Protein AF-A0A2V4BI37-F1 (afdb_monomer)

Mean predicted aligned error: 4.03 Å

Sequence (55 aa):
KSHNVLETKGYTLKFRPWKVIYVEFFDAKAEAIKKEKYLKTGIGREFIKNLILNN

InterPro domains:
  IPR000305 GIY-YIG endonuclease [PF01541] (1-41)
  IPR035901 GIY-YIG endonuclease superfamily [G3DSA:3.40.1440.10] (1-55)

Foldseek 3Di:
DDLAPPDPDDDSVVVDPDDDLDDDDDPDPVVVVVLVVCCPDPVNVVVVVCSVVVD

Organism: NCBI:txid2212651

Secondary structure (DSSP, 8-state):
-IIIII--SSSGGGGPPP--------SSHHHHHHHHHHHHSHHHHHHHHHHHHT-

Solvent-accessible surface area (backbone atoms only — not comparable to full-atom values): 3627 Å² total; per-residue (Å²): 104,55,69,68,69,68,55,88,75,68,79,64,57,81,65,50,80,77,78,89,89,77,87,85,89,66,97,43,72,69,55,48,52,52,50,55,55,45,45,72,38,74,69,30,43,49,54,52,50,51,57,62,74,78,104

Structure (mmCIF, N/CA/C/O backbone):
data_AF-A0A2V4BI37-F1
#
_entry.id   AF-A0A2V4BI37-F1
#
loop_
_atom_site.group_PDB
_atom_site.id
_atom_site.type_symbol
_atom_site.label_atom_id
_atom_site.label_alt_id
_atom_site.label_comp_id
_atom_site.label_asym_id
_atom_site.label_entity_id
_atom_site.label_seq_id
_atom_site.pdbx_PDB_ins_code
_atom_site.Cartn_x
_atom_site.Cartn_y
_atom_site.Cartn_z
_atom_site.occupancy
_atom_site.B_iso_or_equiv
_atom_site.auth_seq_id
_atom_site.auth_comp_id
_atom_site.auth_asym_id
_atom_site.auth_atom_id
_atom_site.pdbx_PDB_model_num
ATOM 1 N N . LYS A 1 1 ? 1.894 -15.751 -2.207 1.00 71.25 1 LYS A N 1
ATOM 2 C CA . LYS A 1 1 ? 2.631 -16.788 -1.430 1.00 71.25 1 LYS A CA 1
ATOM 3 C C . LYS A 1 1 ? 3.932 -16.278 -0.798 1.00 71.25 1 LYS A C 1
ATOM 5 O O . LYS A 1 1 ? 4.265 -16.788 0.261 1.00 71.25 1 LYS A O 1
ATOM 10 N N . SER A 1 2 ? 4.614 -15.286 -1.394 1.00 82.12 2 SER A N 1
ATOM 11 C CA . SER A 1 2 ? 5.903 -14.747 -0.915 1.00 82.12 2 SER A CA 1
ATOM 12 C C . SER A 1 2 ? 5.967 -14.522 0.609 1.00 82.12 2 SER A C 1
ATOM 14 O O . SER A 1 2 ? 6.582 -15.320 1.305 1.00 82.12 2 SER A O 1
ATOM 16 N N . HIS A 1 3 ? 5.217 -13.555 1.147 1.00 84.12 3 HIS A N 1
ATOM 17 C CA . HIS A 1 3 ? 5.315 -13.152 2.562 1.00 84.12 3 HIS A CA 1
ATOM 18 C C . HIS A 1 3 ? 4.756 -14.144 3.593 1.00 84.12 3 HIS A C 1
ATOM 20 O O . HIS A 1 3 ? 5.132 -14.106 4.758 1.00 84.12 3 HIS A O 1
ATOM 26 N N . ASN A 1 4 ? 3.840 -15.031 3.193 1.00 89.06 4 ASN A N 1
ATOM 27 C CA . ASN A 1 4 ? 3.200 -15.960 4.134 1.00 89.06 4 ASN A CA 1
ATOM 28 C C . ASN A 1 4 ? 3.909 -17.314 4.217 1.00 89.06 4 ASN A C 1
ATOM 30 O O . ASN A 1 4 ? 3.872 -17.958 5.266 1.00 89.06 4 ASN A O 1
ATOM 34 N N . VAL A 1 5 ? 4.529 -17.757 3.120 1.00 86.12 5 VAL A N 1
ATOM 35 C CA . VAL A 1 5 ? 5.002 -19.143 2.980 1.00 86.12 5 VAL A CA 1
ATOM 36 C C . VAL A 1 5 ? 6.466 -19.224 2.564 1.00 86.12 5 VAL A C 1
ATOM 38 O O . VAL A 1 5 ? 7.184 -20.058 3.098 1.00 86.12 5 VAL A O 1
ATOM 41 N N . LEU A 1 6 ? 6.904 -18.400 1.609 1.00 89.06 6 LEU A N 1
ATOM 42 C CA . LEU A 1 6 ? 8.200 -18.587 0.941 1.00 89.06 6 LEU A CA 1
ATOM 43 C C . LEU A 1 6 ? 9.330 -17.750 1.555 1.00 89.06 6 LEU A C 1
ATOM 45 O O . LEU A 1 6 ? 10.497 -18.099 1.411 1.00 89.06 6 LEU A O 1
ATOM 49 N N . GLU A 1 7 ? 9.000 -16.638 2.212 1.00 86.56 7 GLU A N 1
ATOM 50 C CA . GLU A 1 7 ? 9.971 -15.761 2.864 1.00 86.56 7 GLU A CA 1
ATOM 51 C C . GLU A 1 7 ? 10.633 -16.480 4.056 1.00 86.56 7 GLU A C 1
ATOM 53 O O . GLU A 1 7 ? 9.946 -17.037 4.911 1.00 86.56 7 GLU A O 1
ATOM 58 N N . THR A 1 8 ? 11.970 -16.472 4.115 1.00 87.44 8 THR A N 1
ATOM 59 C CA . 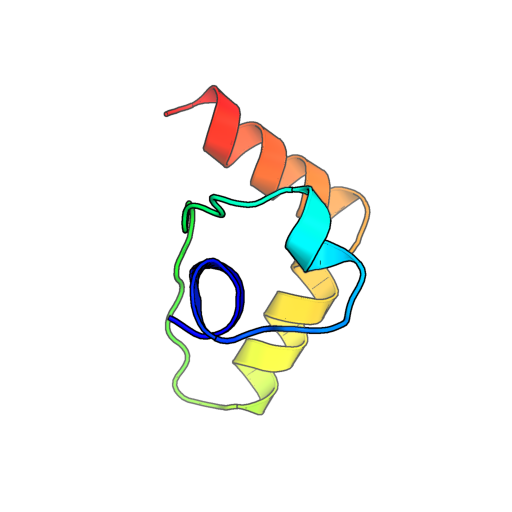THR A 1 8 ? 12.778 -17.109 5.182 1.00 87.44 8 THR A CA 1
ATOM 60 C C . THR A 1 8 ? 13.574 -16.106 6.020 1.00 87.44 8 THR A C 1
ATOM 62 O O . THR A 1 8 ? 14.137 -16.464 7.054 1.00 87.44 8 THR A O 1
ATOM 65 N N . LYS A 1 9 ? 13.624 -14.838 5.593 1.00 86.75 9 LYS A N 1
ATOM 66 C CA . LYS A 1 9 ? 14.311 -13.717 6.250 1.00 86.75 9 LYS A CA 1
ATOM 67 C C . LYS A 1 9 ? 13.508 -12.439 6.003 1.00 86.75 9 LYS A C 1
ATOM 69 O O . LYS A 1 9 ? 12.983 -12.286 4.912 1.00 86.75 9 LYS A O 1
ATOM 74 N N . GLY A 1 10 ? 13.452 -11.525 6.974 1.00 86.81 10 GLY A N 1
ATOM 75 C CA . GLY A 1 10 ? 12.737 -10.247 6.843 1.00 86.81 10 GLY A CA 1
ATOM 76 C C . GLY A 1 10 ? 11.903 -9.892 8.076 1.00 86.81 10 GLY A C 1
ATOM 77 O O . GLY A 1 10 ? 11.707 -10.715 8.971 1.00 86.81 10 GLY A O 1
ATOM 78 N N . TYR A 1 11 ? 11.419 -8.649 8.139 1.00 87.31 11 TYR A N 1
ATOM 79 C CA . TYR A 1 11 ? 10.600 -8.168 9.262 1.00 87.31 11 TYR A CA 1
ATOM 80 C C . TYR A 1 11 ? 9.185 -8.764 9.234 1.00 87.31 11 TYR A C 1
ATOM 82 O O . TYR A 1 11 ? 8.653 -9.170 10.265 1.00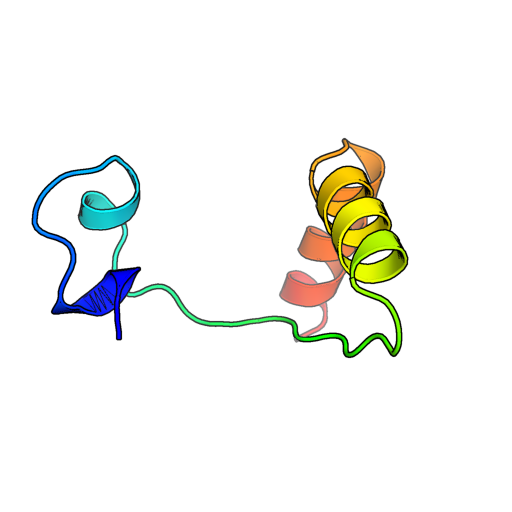 87.31 11 TYR A O 1
ATOM 90 N N . THR A 1 12 ? 8.599 -8.878 8.041 1.00 87.81 12 THR A N 1
ATOM 91 C CA . THR A 1 12 ? 7.220 -9.334 7.809 1.00 87.81 12 THR A CA 1
ATOM 92 C C . THR A 1 12 ? 6.989 -10.795 8.178 1.00 87.81 12 THR A C 1
ATOM 94 O O . THR A 1 12 ? 5.875 -11.158 8.550 1.00 87.81 12 THR A O 1
ATOM 97 N N . LEU A 1 13 ? 8.034 -11.624 8.163 1.00 89.06 13 LEU A N 1
ATOM 98 C CA . LEU A 1 13 ? 7.963 -13.051 8.490 1.00 89.06 13 LEU A CA 1
ATOM 99 C C . LEU A 1 13 ? 7.375 -13.324 9.883 1.00 89.06 13 LEU A C 1
ATOM 101 O O . LEU A 1 13 ? 6.646 -14.299 10.061 1.00 89.06 13 LEU A O 1
ATOM 105 N N . LYS A 1 14 ? 7.659 -12.457 10.863 1.00 88.94 14 LYS A N 1
ATOM 106 C CA . LYS A 1 14 ? 7.226 -12.619 12.262 1.00 88.94 14 LYS A CA 1
ATOM 107 C C . LYS A 1 14 ? 5.731 -12.370 12.481 1.00 88.94 14 LYS A C 1
ATOM 109 O O . LYS A 1 14 ? 5.204 -12.775 13.507 1.00 88.94 14 LYS A O 1
ATOM 114 N N . PHE A 1 15 ? 5.063 -11.716 11.533 1.00 88.94 15 PHE A N 1
ATOM 115 C CA . PHE A 1 15 ? 3.680 -11.242 11.677 1.00 88.94 15 PHE A CA 1
ATOM 116 C C . PHE A 1 15 ? 2.715 -11.925 10.706 1.00 88.94 15 PHE A C 1
ATOM 118 O O . PHE A 1 15 ? 1.601 -11.459 10.483 1.00 88.94 15 PHE A O 1
ATOM 125 N N . ARG A 1 16 ? 3.147 -13.031 10.098 1.00 89.81 16 ARG A N 1
ATOM 126 C CA . ARG A 1 16 ? 2.275 -13.867 9.277 1.00 89.81 16 ARG A CA 1
ATOM 127 C C . ARG A 1 16 ? 1.202 -14.548 10.155 1.00 89.81 16 ARG A C 1
ATOM 129 O O . ARG A 1 16 ? 1.497 -14.881 11.302 1.00 89.81 16 ARG A O 1
ATOM 136 N N . PRO A 1 17 ? 0.005 -14.833 9.615 1.00 92.19 17 PRO A N 1
ATOM 137 C CA . PRO A 1 17 ? -0.384 -14.657 8.217 1.00 92.19 17 PRO A CA 1
ATOM 138 C C . PRO A 1 17 ? -0.824 -13.223 7.880 1.00 92.19 17 PRO A C 1
ATOM 140 O O . PRO A 1 17 ? -1.680 -12.639 8.533 1.00 92.19 17 PRO A O 1
ATOM 143 N N . TRP A 1 18 ? -0.297 -12.694 6.778 1.00 91.38 18 TRP A N 1
ATOM 144 C CA . TRP A 1 18 ? -0.758 -11.456 6.159 1.00 91.38 18 TRP A CA 1
ATOM 145 C C . TRP A 1 18 ? -1.989 -11.714 5.290 1.00 91.38 18 TRP A C 1
ATOM 147 O O . TRP A 1 18 ? -1.977 -12.607 4.435 1.00 91.38 18 TRP A O 1
ATOM 157 N N . LYS A 1 19 ? -3.028 -10.895 5.464 1.00 91.12 19 LYS A N 1
ATOM 158 C CA . LYS A 1 19 ? -4.235 -10.885 4.628 1.00 91.12 19 LYS A CA 1
ATOM 159 C C . LYS A 1 19 ? -4.253 -9.628 3.761 1.00 91.12 19 LYS A C 1
ATOM 161 O O . LYS A 1 19 ? -3.948 -8.538 4.234 1.00 91.12 19 LYS A O 1
ATOM 166 N N . VAL A 1 20 ? -4.629 -9.783 2.494 1.00 91.38 20 VAL A N 1
ATOM 167 C CA . VAL A 1 20 ? -4.867 -8.646 1.597 1.00 91.38 20 VAL A CA 1
ATOM 168 C C . VAL A 1 20 ? -6.233 -8.051 1.933 1.00 91.38 20 VAL A C 1
ATOM 170 O O . VAL A 1 20 ? -7.233 -8.763 1.889 1.00 91.38 20 VAL A O 1
ATOM 173 N N . ILE A 1 21 ? -6.259 -6.768 2.293 1.00 91.81 21 ILE A N 1
ATOM 174 C CA . ILE A 1 21 ? -7.480 -6.027 2.668 1.00 91.81 21 ILE A CA 1
ATOM 175 C C . ILE A 1 21 ? -7.929 -5.025 1.598 1.00 91.81 21 ILE A C 1
ATOM 177 O O . ILE A 1 21 ? -9.051 -4.540 1.645 1.00 91.81 21 ILE A O 1
ATOM 181 N N . TYR A 1 22 ? -7.052 -4.699 0.647 1.00 93.38 22 TYR A N 1
ATOM 182 C CA . TYR A 1 22 ? -7.302 -3.708 -0.393 1.00 93.38 22 TYR A CA 1
ATOM 183 C C . TYR A 1 22 ? -6.491 -4.036 -1.641 1.00 93.38 22 TYR A C 1
ATOM 185 O O . TYR A 1 22 ? -5.313 -4.387 -1.533 1.00 93.38 22 TYR A O 1
ATOM 193 N N . VAL A 1 23 ? -7.115 -3.897 -2.809 1.00 94.88 23 VAL A N 1
ATOM 194 C CA . VAL A 1 23 ? -6.465 -3.985 -4.118 1.00 94.88 23 VAL A CA 1
ATOM 195 C C . VAL A 1 23 ? -7.063 -2.900 -5.002 1.00 94.88 23 VAL A C 1
ATOM 197 O O . VAL A 1 23 ? -8.277 -2.722 -5.033 1.00 94.88 23 VAL A O 1
ATOM 200 N N . GLU A 1 24 ? -6.205 -2.188 -5.719 1.00 94.75 24 GLU A N 1
ATOM 201 C CA . GLU A 1 24 ? -6.580 -1.160 -6.684 1.00 94.75 24 GLU A CA 1
ATOM 202 C C . GLU A 1 24 ? -5.747 -1.388 -7.947 1.00 94.75 24 GLU A C 1
ATOM 204 O O . GLU A 1 24 ? -4.549 -1.676 -7.858 1.00 94.75 24 GLU A O 1
ATOM 209 N N . PHE A 1 25 ? -6.388 -1.314 -9.112 1.00 96.75 25 PHE A N 1
ATOM 210 C CA . PHE A 1 25 ? -5.745 -1.527 -10.405 1.00 96.75 25 PHE A CA 1
ATOM 211 C C . PHE A 1 25 ? -5.487 -0.185 -11.085 1.00 96.75 25 PHE A C 1
ATOM 213 O O . PHE A 1 25 ? -6.296 0.732 -10.983 1.00 96.75 25 PHE A O 1
ATOM 220 N N . PHE A 1 26 ? -4.355 -0.091 -11.776 1.00 96.19 26 PHE A N 1
ATOM 221 C CA . PHE A 1 26 ? -3.914 1.104 -12.488 1.00 96.19 26 PHE A CA 1
ATOM 222 C C . PHE A 1 26 ? -3.393 0.704 -13.861 1.00 96.19 26 PHE A C 1
ATOM 224 O O . PHE A 1 26 ? -2.720 -0.324 -13.980 1.00 96.19 26 PHE A O 1
ATOM 231 N N . ASP A 1 27 ? -3.630 1.548 -14.861 1.00 97.12 27 ASP A N 1
ATOM 232 C CA . ASP A 1 27 ? -3.158 1.311 -16.227 1.00 97.12 27 ASP A CA 1
ATOM 233 C C . ASP A 1 27 ? -1.656 1.595 -16.362 1.00 97.12 27 ASP A C 1
ATOM 235 O O . ASP A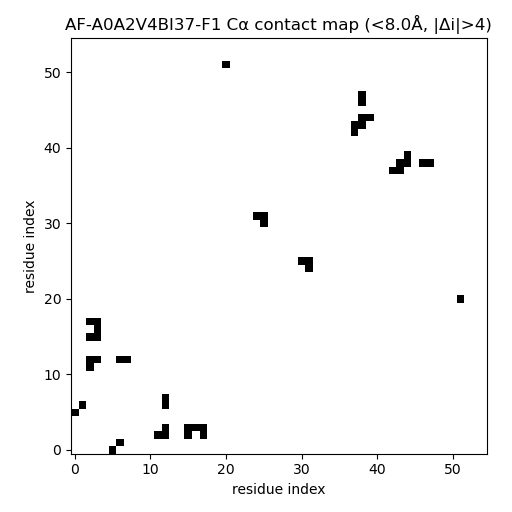 1 27 ? -0.953 0.949 -17.142 1.00 97.12 27 ASP A O 1
ATOM 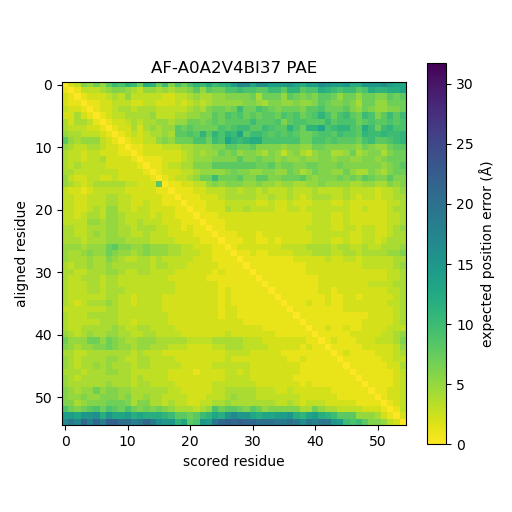239 N N . ALA A 1 28 ? -1.127 2.525 -15.556 1.00 98.12 28 ALA A N 1
ATOM 240 C CA . ALA A 1 28 ? 0.286 2.874 -15.553 1.00 98.12 28 ALA A CA 1
ATOM 241 C C . ALA A 1 28 ? 0.987 2.540 -14.229 1.00 98.12 28 ALA A C 1
ATOM 243 O O . ALA A 1 28 ? 0.563 2.911 -13.131 1.00 98.12 28 ALA A O 1
ATOM 244 N N . LYS A 1 29 ? 2.190 1.960 -14.337 1.00 97.25 29 LYS A N 1
ATOM 245 C CA . LYS A 1 29 ? 3.077 1.698 -13.187 1.00 97.25 29 LYS A CA 1
ATOM 246 C C . LYS A 1 29 ? 3.365 2.960 -12.364 1.00 97.25 29 LYS A C 1
ATOM 248 O O . LYS A 1 29 ? 3.490 2.889 -11.143 1.00 97.25 29 LYS A O 1
ATOM 253 N N . ALA A 1 30 ? 3.485 4.115 -13.020 1.00 97.94 30 ALA A N 1
ATOM 254 C CA . ALA A 1 30 ? 3.756 5.382 -12.346 1.00 97.94 30 ALA A 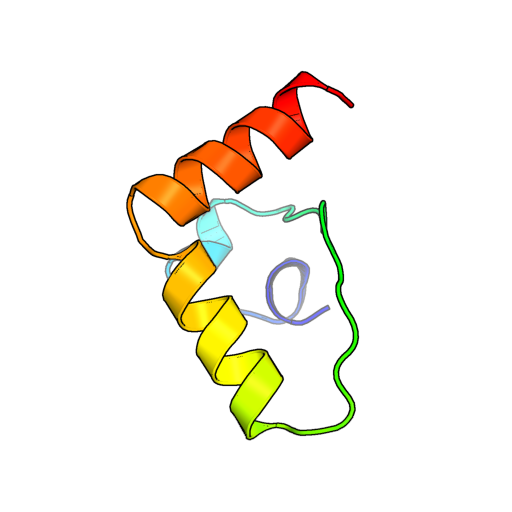CA 1
ATOM 255 C C . ALA A 1 30 ? 2.615 5.798 -11.401 1.00 97.94 30 ALA A C 1
ATOM 257 O O . ALA A 1 30 ? 2.880 6.337 -10.326 1.00 97.94 30 ALA A O 1
ATOM 258 N N . GLU A 1 31 ? 1.366 5.526 -11.773 1.00 97.75 31 GLU A N 1
ATOM 259 C CA . GLU A 1 31 ? 0.186 5.837 -10.961 1.00 97.75 31 GLU A CA 1
ATOM 260 C C . GLU A 1 31 ? 0.092 4.904 -9.757 1.00 97.75 31 GLU A C 1
ATOM 262 O O . GLU A 1 31 ? -0.039 5.383 -8.629 1.00 97.75 31 GLU A O 1
ATOM 267 N N . ALA A 1 32 ? 0.311 3.601 -9.971 1.00 97.88 32 ALA A N 1
ATOM 268 C CA . ALA A 1 32 ? 0.374 2.618 -8.892 1.00 97.88 32 ALA A CA 1
ATOM 269 C C . ALA A 1 32 ? 1.419 3.002 -7.828 1.00 97.88 32 ALA A C 1
ATOM 271 O O . ALA A 1 32 ? 1.131 3.008 -6.632 1.00 97.88 32 ALA A O 1
ATOM 272 N N . ILE A 1 33 ? 2.620 3.417 -8.253 1.00 97.50 33 ILE A N 1
ATOM 273 C CA . ILE A 1 33 ? 3.684 3.852 -7.333 1.00 97.50 33 ILE A CA 1
ATOM 274 C C . ILE A 1 33 ? 3.303 5.149 -6.604 1.00 97.50 33 ILE A C 1
ATOM 276 O O . ILE A 1 33 ? 3.591 5.291 -5.412 1.00 97.50 33 ILE A O 1
ATOM 280 N N . LYS A 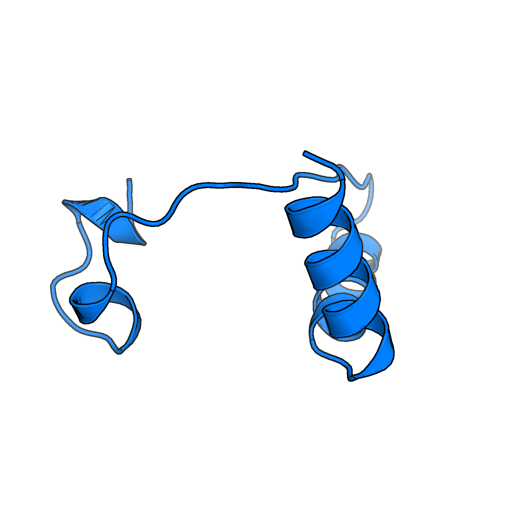1 34 ? 2.668 6.115 -7.286 1.00 97.75 34 LYS A N 1
ATOM 281 C CA . LYS A 1 34 ? 2.174 7.345 -6.639 1.00 97.75 34 LYS A CA 1
ATOM 282 C C . LYS A 1 34 ? 1.151 7.010 -5.554 1.00 97.75 34 LYS A C 1
ATOM 284 O O . LYS A 1 34 ? 1.269 7.534 -4.443 1.00 97.75 34 LYS A O 1
ATOM 289 N N . LYS A 1 35 ? 0.208 6.103 -5.833 1.00 97.50 35 LYS A N 1
ATOM 290 C CA . LYS A 1 35 ? -0.777 5.665 -4.841 1.00 97.50 35 LYS A CA 1
ATOM 291 C C . LYS A 1 35 ? -0.127 4.912 -3.682 1.00 97.50 35 LYS A C 1
ATOM 293 O O . LYS A 1 35 ? -0.431 5.212 -2.531 1.00 97.50 35 LYS A O 1
ATOM 298 N N . GLU A 1 36 ? 0.822 4.016 -3.947 1.00 97.25 36 GLU A N 1
ATOM 299 C CA . GLU A 1 36 ? 1.569 3.306 -2.900 1.00 97.25 36 GLU A CA 1
ATOM 300 C C . GLU A 1 36 ? 2.284 4.283 -1.952 1.00 97.25 36 GLU A C 1
ATOM 302 O O . GLU A 1 36 ? 2.235 4.128 -0.730 1.00 97.25 36 GLU A O 1
ATOM 307 N N . LYS A 1 37 ? 2.919 5.329 -2.502 1.00 97.62 37 LYS A N 1
ATOM 308 C CA . LYS A 1 37 ? 3.549 6.389 -1.701 1.00 97.62 37 LYS A CA 1
ATOM 309 C C . LYS A 1 37 ? 2.522 7.144 -0.863 1.00 97.62 37 LYS A C 1
ATOM 311 O O . LYS A 1 37 ? 2.760 7.333 0.328 1.00 97.62 37 LYS A O 1
ATOM 316 N N . TYR A 1 38 ? 1.387 7.525 -1.451 1.00 97.75 38 TYR A N 1
ATOM 317 C CA . TYR A 1 38 ? 0.290 8.169 -0.726 1.00 97.75 38 TYR A CA 1
ATOM 318 C C . TYR A 1 38 ? -0.193 7.311 0.452 1.00 97.75 38 TYR A C 1
ATOM 320 O O . TYR A 1 38 ? -0.260 7.811 1.572 1.00 97.75 38 TYR A O 1
ATOM 328 N N . LEU A 1 39 ? -0.431 6.012 0.243 1.00 97.12 39 LEU A N 1
ATOM 329 C CA . LEU A 1 39 ? -0.901 5.081 1.280 1.00 97.12 39 LEU A CA 1
ATOM 330 C C . LEU A 1 39 ? 0.065 4.950 2.472 1.00 97.12 39 LEU A C 1
ATOM 332 O O . LEU A 1 39 ? -0.354 4.614 3.578 1.00 97.12 39 LEU A O 1
ATOM 336 N N . LYS A 1 40 ? 1.354 5.255 2.280 1.00 96.06 40 LYS A N 1
ATOM 337 C CA . LYS A 1 40 ? 2.364 5.253 3.352 1.00 96.06 40 LYS A CA 1
ATOM 338 C C . LYS A 1 40 ? 2.399 6.551 4.171 1.00 96.06 40 LYS A C 1
ATOM 340 O O . LYS A 1 40 ? 2.992 6.535 5.255 1.00 96.06 40 LYS A O 1
ATOM 345 N N . THR A 1 41 ? 1.782 7.635 3.688 1.00 98.00 41 THR A N 1
ATOM 346 C CA . THR A 1 41 ? 1.663 8.923 4.403 1.00 98.00 41 THR A CA 1
ATOM 347 C C . THR A 1 41 ? 0.699 8.833 5.592 1.00 98.00 41 THR A C 1
ATOM 349 O O . THR A 1 41 ? -0.021 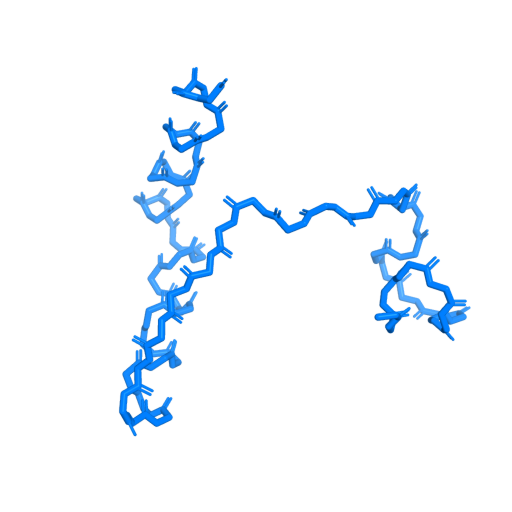7.848 5.738 1.00 98.00 41 THR A O 1
ATOM 352 N N . GLY A 1 42 ? 0.656 9.862 6.446 1.00 97.50 42 GLY A N 1
ATOM 353 C CA . GLY A 1 42 ? -0.285 9.916 7.574 1.00 97.50 42 GLY A CA 1
ATOM 354 C C . GLY A 1 42 ? -1.748 9.797 7.132 1.00 97.50 42 GLY A C 1
ATOM 355 O O . GLY A 1 42 ? -2.448 8.896 7.586 1.00 97.50 42 GLY A O 1
ATOM 356 N N . ILE A 1 43 ? -2.162 10.633 6.174 1.00 96.69 43 ILE A N 1
ATOM 357 C CA . ILE A 1 43 ? -3.527 10.638 5.621 1.00 96.69 43 ILE A CA 1
ATOM 358 C C . ILE A 1 43 ? -3.830 9.306 4.917 1.00 96.69 43 ILE A C 1
ATOM 360 O O . ILE A 1 43 ? -4.896 8.724 5.098 1.00 96.69 43 ILE A O 1
ATOM 364 N N . GLY A 1 44 ? -2.869 8.762 4.164 1.00 97.19 44 GLY A N 1
ATOM 365 C CA . GLY A 1 44 ? -3.037 7.458 3.518 1.00 97.19 44 GLY A CA 1
ATOM 366 C C . GLY A 1 44 ? -3.246 6.307 4.509 1.00 97.19 44 GLY A C 1
ATOM 367 O O . GLY A 1 44 ? -4.050 5.412 4.257 1.00 97.19 44 GLY A O 1
ATOM 368 N N . ARG A 1 45 ? -2.584 6.340 5.671 1.00 96.12 45 ARG A N 1
ATOM 369 C CA . ARG A 1 45 ? -2.807 5.355 6.741 1.00 96.12 45 ARG A CA 1
ATOM 370 C C . ARG A 1 45 ? -4.169 5.519 7.406 1.00 96.12 45 ARG A C 1
ATOM 372 O O . ARG A 1 45 ? -4.748 4.518 7.814 1.00 9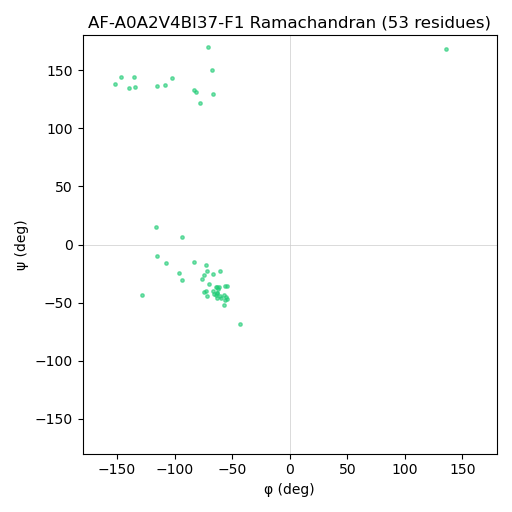6.12 45 ARG A O 1
ATOM 379 N N . GLU A 1 46 ? -4.677 6.742 7.525 1.00 96.94 46 GLU A N 1
ATOM 380 C CA . GLU A 1 46 ? -6.037 6.996 8.014 1.00 96.94 46 GLU A CA 1
ATOM 381 C C . GLU A 1 46 ? -7.087 6.407 7.068 1.00 96.94 46 GLU A C 1
ATOM 383 O O . GLU A 1 46 ? -7.979 5.689 7.516 1.00 96.94 46 GLU A O 1
ATOM 388 N N . PHE A 1 47 ? -6.904 6.575 5.755 1.00 95.62 47 PHE A N 1
ATOM 389 C CA . PHE A 1 47 ? -7.715 5.890 4.748 1.00 95.62 47 PHE A CA 1
ATOM 390 C C . PHE A 1 47 ? -7.711 4.361 4.940 1.00 95.62 47 PHE A C 1
ATOM 392 O O . PHE A 1 47 ? -8.774 3.742 4.965 1.00 95.62 47 PHE A O 1
ATOM 399 N N . ILE A 1 48 ? -6.537 3.748 5.149 1.00 95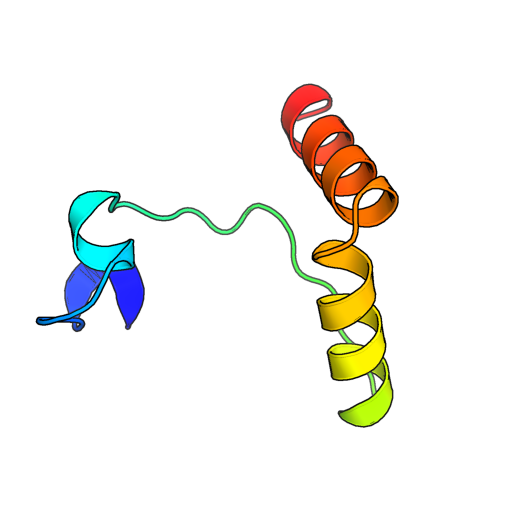.25 48 ILE A N 1
ATOM 400 C CA . ILE A 1 48 ? -6.433 2.297 5.400 1.00 95.25 48 ILE A CA 1
ATOM 401 C C . ILE A 1 48 ? -7.154 1.899 6.695 1.00 95.25 48 ILE A C 1
ATOM 403 O O . ILE A 1 48 ? -7.841 0.880 6.718 1.00 95.25 48 ILE A O 1
ATOM 407 N N . LYS A 1 49 ? -7.022 2.681 7.775 1.00 94.94 49 LYS A N 1
ATOM 408 C CA . LYS A 1 49 ? -7.733 2.416 9.038 1.00 94.94 49 LYS A CA 1
ATOM 409 C C . LYS A 1 49 ? -9.244 2.418 8.830 1.00 94.94 49 LYS A C 1
ATOM 411 O O . LYS A 1 49 ? -9.905 1.491 9.282 1.00 94.94 49 LYS A O 1
ATOM 416 N N . ASN A 1 50 ? -9.766 3.407 8.108 1.00 94.81 50 ASN A N 1
ATOM 417 C CA . ASN A 1 50 ? -11.192 3.492 7.800 1.00 94.81 50 ASN A CA 1
ATOM 418 C C . ASN A 1 50 ? -11.662 2.291 6.971 1.00 94.81 50 ASN A C 1
ATOM 420 O O . ASN A 1 50 ? -12.731 1.752 7.231 1.00 94.81 50 ASN A O 1
ATOM 424 N N . LEU A 1 51 ? -10.845 1.814 6.029 1.00 92.94 51 LEU A N 1
ATOM 425 C CA . LEU A 1 51 ? -11.153 0.602 5.269 1.00 92.94 51 LEU A CA 1
ATOM 426 C C . LEU A 1 51 ? -11.237 -0.650 6.160 1.00 92.94 51 LEU A C 1
ATOM 428 O O . LEU A 1 51 ? -12.054 -1.526 5.902 1.00 92.94 51 LEU A O 1
ATOM 432 N N . ILE A 1 52 ? -10.395 -0.756 7.191 1.00 91.94 52 ILE A N 1
ATOM 433 C CA . ILE A 1 52 ? -10.418 -1.894 8.124 1.00 91.94 52 ILE A CA 1
ATOM 434 C C . ILE A 1 52 ? -11.617 -1.807 9.073 1.00 91.94 52 ILE A C 1
ATOM 436 O O . ILE A 1 52 ? -12.219 -2.830 9.361 1.00 91.94 52 ILE A O 1
ATOM 440 N N . LEU A 1 53 ? -11.944 -0.609 9.566 1.00 90.50 53 LEU A N 1
ATOM 441 C CA . LEU A 1 53 ? -13.021 -0.398 10.542 1.00 90.50 53 LEU A CA 1
ATOM 442 C C . LEU A 1 53 ? -14.425 -0.504 9.933 1.00 90.50 53 LEU A C 1
ATOM 444 O O . LEU A 1 53 ? -15.367 -0.817 10.651 1.00 90.50 53 LEU A O 1
ATOM 448 N N . ASN A 1 54 ? -14.561 -0.227 8.634 1.00 78.00 54 ASN A N 1
ATOM 449 C CA . ASN A 1 54 ? -15.836 -0.290 7.915 1.00 78.00 54 ASN A CA 1
ATOM 450 C C . ASN A 1 54 ? -16.082 -1.645 7.218 1.00 78.00 54 ASN A C 1
ATOM 452 O O . ASN A 1 54 ? -17.036 -1.755 6.448 1.00 78.00 54 ASN A O 1
ATOM 456 N N . ASN A 1 55 ? -15.218 -2.640 7.445 1.00 57.50 55 ASN A N 1
ATOM 457 C CA . ASN A 1 55 ? -15.395 -4.033 7.014 1.00 57.50 55 ASN A CA 1
ATOM 458 C C . ASN A 1 55 ? -15.811 -4.905 8.199 1.00 57.50 55 ASN A C 1
ATOM 460 O O . ASN A 1 55 ? -16.585 -5.859 7.966 1.00 57.50 55 ASN A O 1
#

Radius of gyration: 13.46 Å; Cα contacts (8 Å, |Δi|>4): 23; chains: 1; bounding box: 30×30×28 Å

pLDDT: mean 91.88, std 7.24, range [57.5, 98.12]